Protein AF-A0A9J6F2Q4-F1 (afdb_monomer)

pLDDT: mean 75.86, std 16.31, range [40.59, 95.94]

InterPro domains:
  IPR002126 Cadherin-like [PR00205] (21-33)
  IPR002126 Cadherin-like [PR00205] (35-54)
  IPR002126 Cadherin-like [PR00205] (54-67)
  IPR002126 Cadherin-like [PS50268] (3-56)
  IPR015919 Cadherin-like superfamily [SSF49313] (6-56)
  IPR015919 Cadherin-like superfamily [SSF49313] (44-88)
  IPR020894 Cadherin conserved site [PS00232] (44-54)

Mean predicted aligned error: 11.52 Å

Nearest PDB structures (foldseek):
  4zi9-assembly1_B  TM=8.936E-01  e=7.264E-04  Mus musculus
  5szm-assembly1_A  TM=7.895E-01  e=1.480E-03  Mus musculus
  5dzv-assembly1_B  TM=7.980E-01  e=2.329E-03  Mus musculus
  4zmz-assembly1_A  TM=8.708E-01  e=2.102E-02  Homo sapiens
  4zt1-assembly1_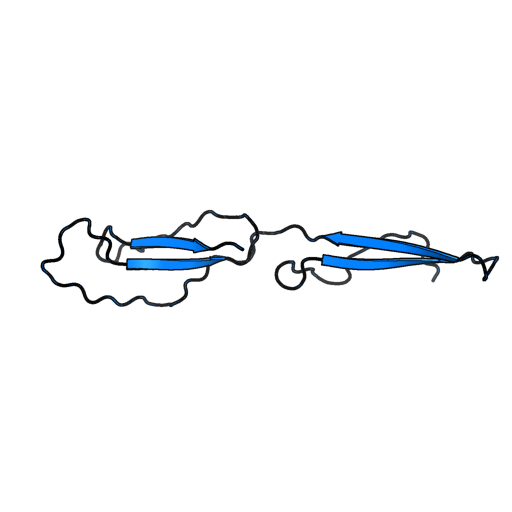B  TM=7.742E-01  e=1.521E-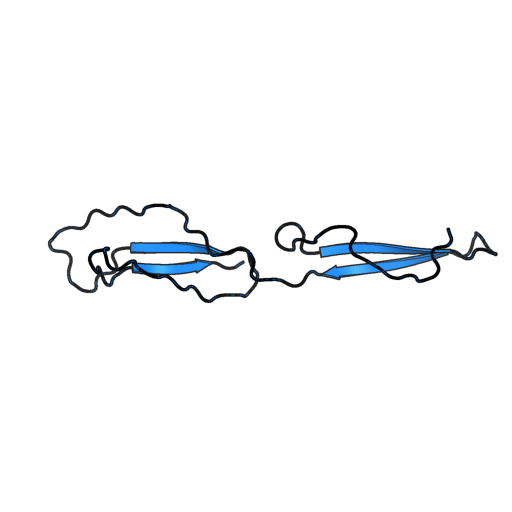02  Homo sapiens

Secondary structure (DSSP, 8-state):
----S-----SS---TTT--EEEEEEEEE-SS-TT-EEEEEEEEEPPP-S-S--EES-S-------TTPPTT---EEEEEE--SSS---------TTS---S-EEEEEE--

Radius of gyration: 26.01 Å; Cα contacts (8 Å, |Δi|>4): 128; chains: 1; bounding box: 55×18×78 Å

Solvent-access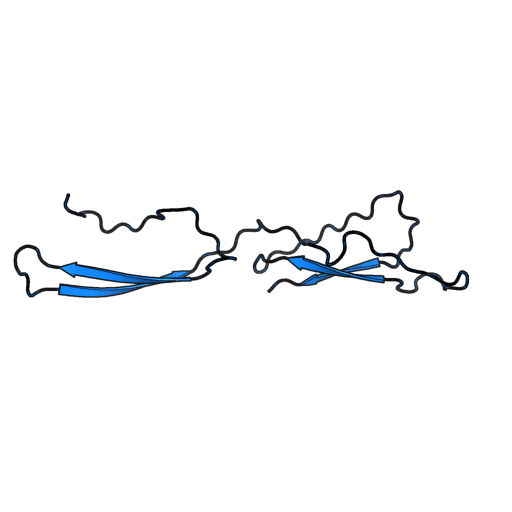ible surface area (backbone atoms only — not comparable to full-atom values): 7775 Å² total; per-residue (Å²): 132,84,83,82,77,86,76,88,75,80,92,61,91,84,52,44,85,84,52,42,66,46,83,46,73,50,76,50,67,44,91,92,40,85,87,47,65,52,76,44,82,43,82,46,74,57,76,74,65,95,76,48,76,69,42,58,88,59,98,71,88,87,82,90,75,67,88,83,61,62,90,91,50,78,75,45,80,47,57,26,46,28,73,32,63,84,75,82,81,87,80,82,77,78,61,90,83,56,80,85,65,95,24,72,48,76,46,78,47,60,105

Foldseek 3Di:
DDPPPPDDDDPDDDDCLVPQKDKDKDKDADPVDRVDIDIDIDIDGDAWDQPFDWAWPDPDDDFDDDPPDDQPDQGDETETEGATAPDDDPPDDDPPPPPPSVRYHYDYDYD

Sequence (111 aa):
MPTVLGVLHTSRPLDREQRPHYSLVAHVRDVARWEWQCNSSIEVLLSDVNDNPPVFGQKTYELVLPEDTPAGRLVAHVHALDRDLGYSPLEVAVPNNATLVEDFIATLNVP

Organism: Rhipicephalus microplus (NCBI:txid6941)

Structure (mmCIF, N/CA/C/O backbone):
data_AF-A0A9J6F2Q4-F1
#
_entry.id   AF-A0A9J6F2Q4-F1
#
loop_
_atom_site.group_PDB
_atom_site.id
_atom_site.type_symbol
_atom_site.label_atom_id
_atom_site.label_alt_id
_atom_site.label_comp_id
_atom_site.label_asym_id
_atom_site.label_entity_id
_atom_site.label_seq_id
_atom_site.pdbx_PDB_ins_code
_atom_site.Cartn_x
_atom_site.Cartn_y
_atom_site.Cartn_z
_atom_site.occupancy
_atom_site.B_iso_or_equiv
_atom_site.auth_seq_id
_atom_site.auth_comp_id
_atom_site.auth_asym_id
_atom_site.auth_atom_id
_atom_site.pdbx_PDB_model_num
ATOM 1 N N . MET A 1 1 ? 5.604 -5.201 -34.619 1.00 46.81 1 MET A N 1
ATOM 2 C CA . MET A 1 1 ? 5.428 -3.742 -34.463 1.00 46.81 1 MET A CA 1
ATOM 3 C C . MET A 1 1 ? 6.597 -3.228 -33.639 1.00 46.81 1 MET A C 1
ATOM 5 O O . MET A 1 1 ? 6.817 -3.806 -32.582 1.00 46.81 1 MET A O 1
ATOM 9 N N . PRO A 1 2 ? 7.400 -2.266 -34.123 1.00 48.81 2 PRO A N 1
ATOM 10 C CA . PRO A 1 2 ? 8.544 -1.767 -33.369 1.00 48.81 2 PRO A CA 1
ATOM 11 C C . PRO A 1 2 ? 8.054 -0.910 -32.192 1.00 48.81 2 PRO A C 1
ATOM 13 O O . PRO A 1 2 ? 7.154 -0.086 -32.343 1.00 48.81 2 PRO A O 1
ATOM 16 N N . THR A 1 3 ? 8.624 -1.126 -31.011 1.00 58.59 3 THR A N 1
ATOM 17 C CA . THR A 1 3 ? 8.286 -0.420 -29.767 1.00 58.59 3 THR A CA 1
ATOM 18 C C . THR A 1 3 ? 9.012 0.930 -29.744 1.00 58.59 3 THR A C 1
ATOM 20 O O . THR A 1 3 ? 10.093 1.040 -29.182 1.00 58.59 3 THR A O 1
ATOM 23 N N . VAL A 1 4 ? 8.483 1.947 -30.431 1.00 63.56 4 VAL A N 1
ATOM 24 C CA . VAL A 1 4 ? 9.245 3.185 -30.728 1.00 63.56 4 VAL A CA 1
ATOM 25 C C . VAL A 1 4 ? 9.247 4.216 -29.588 1.00 63.56 4 VAL A C 1
ATOM 27 O O . VAL A 1 4 ? 10.122 5.070 -29.556 1.00 63.56 4 VAL A O 1
ATOM 30 N N . LEU A 1 5 ? 8.322 4.158 -28.626 1.00 72.62 5 LEU A N 1
ATOM 31 C CA . LEU A 1 5 ? 8.162 5.264 -27.667 1.00 72.62 5 LEU A CA 1
ATOM 32 C C . LEU A 1 5 ? 8.803 5.029 -26.290 1.00 72.62 5 LEU A C 1
ATOM 34 O O . LEU A 1 5 ? 8.978 5.989 -25.551 1.00 72.62 5 LEU A O 1
ATOM 38 N N . GLY A 1 6 ? 9.173 3.791 -25.935 1.00 79.00 6 GLY A N 1
ATOM 39 C CA . GLY A 1 6 ? 9.819 3.495 -24.644 1.00 79.00 6 GLY A CA 1
ATOM 40 C C . GLY A 1 6 ? 8.995 3.889 -23.406 1.00 79.00 6 GLY A C 1
ATOM 41 O O . GLY A 1 6 ? 9.557 4.041 -22.326 1.00 79.00 6 GLY A O 1
ATOM 42 N N . VAL A 1 7 ? 7.679 4.078 -23.555 1.00 87.00 7 VAL A N 1
ATOM 43 C CA . VAL A 1 7 ? 6.787 4.513 -22.472 1.00 87.00 7 VAL A CA 1
ATOM 44 C C . VAL A 1 7 ? 6.283 3.306 -21.690 1.00 87.00 7 VAL A C 1
ATOM 46 O O . VAL A 1 7 ? 5.820 2.320 -22.268 1.00 87.00 7 VAL A O 1
ATOM 49 N N . LEU A 1 8 ? 6.355 3.403 -20.363 1.00 88.19 8 LEU A N 1
ATOM 50 C CA . LEU A 1 8 ? 5.771 2.433 -19.445 1.00 88.19 8 LEU A CA 1
ATOM 51 C C . LEU A 1 8 ? 4.316 2.798 -19.155 1.00 88.19 8 LEU A C 1
ATOM 53 O O . LEU A 1 8 ? 4.002 3.933 -18.803 1.00 88.19 8 LEU A O 1
ATOM 57 N N . HIS A 1 9 ? 3.439 1.807 -19.262 1.00 90.50 9 HIS A N 1
ATOM 58 C CA . HIS A 1 9 ? 2.032 1.919 -18.905 1.00 90.50 9 HIS A CA 1
ATOM 59 C C . HIS A 1 9 ? 1.641 0.757 -18.001 1.00 90.50 9 HIS A C 1
ATOM 61 O O . HIS A 1 9 ? 2.212 -0.335 -18.077 1.00 90.50 9 HIS A O 1
ATOM 67 N N . THR A 1 10 ? 0.636 0.980 -17.166 1.00 91.50 10 THR A N 1
ATOM 68 C CA . THR A 1 10 ? 0.026 -0.087 -16.385 1.00 91.50 10 THR A CA 1
ATOM 69 C C . THR A 1 10 ? -0.828 -0.957 -17.308 1.00 91.50 10 THR A C 1
ATOM 71 O O . THR A 1 10 ? -1.596 -0.464 -18.131 1.00 91.50 10 THR A O 1
ATOM 74 N N . SER A 1 11 ? -0.669 -2.278 -17.217 1.00 90.19 11 SER A N 1
ATOM 75 C CA . SER A 1 11 ? -1.482 -3.227 -17.996 1.00 90.19 11 SER A CA 1
ATOM 76 C C . SER A 1 11 ? -2.780 -3.606 -17.286 1.00 90.19 11 SER A C 1
ATOM 78 O O . SER A 1 11 ? -3.713 -4.110 -17.910 1.00 90.19 11 SER A O 1
ATOM 80 N N . ARG A 1 12 ? -2.819 -3.400 -15.968 1.00 91.62 12 ARG A N 1
ATOM 81 C CA . ARG A 1 12 ? -3.912 -3.722 -15.053 1.00 91.62 12 ARG A CA 1
ATOM 82 C C . ARG A 1 12 ? -3.942 -2.688 -13.926 1.00 91.62 12 ARG A C 1
ATOM 84 O O . ARG A 1 12 ? -2.925 -2.016 -13.721 1.00 91.62 12 ARG A O 1
ATOM 91 N N . PRO A 1 13 ? -5.066 -2.580 -13.197 1.00 91.94 13 PRO A N 1
ATOM 92 C CA . PRO A 1 13 ? -5.100 -1.849 -11.938 1.00 91.94 13 PRO A CA 1
ATOM 93 C C . PRO A 1 13 ? -3.976 -2.324 -11.015 1.00 91.94 13 PRO A C 1
ATOM 95 O O . PRO A 1 13 ? -3.659 -3.516 -10.981 1.00 91.94 13 PRO A O 1
ATOM 98 N N . LEU A 1 14 ? -3.359 -1.374 -10.323 1.00 93.44 14 LEU A N 1
ATOM 99 C CA . LEU A 1 14 ? -2.319 -1.630 -9.341 1.00 93.44 14 LEU A CA 1
ATOM 100 C C . LEU A 1 14 ? -2.915 -1.429 -7.953 1.00 93.44 14 LEU A C 1
ATOM 102 O O . LEU A 1 14 ? -3.696 -0.506 -7.757 1.00 93.44 14 LEU A O 1
ATOM 106 N N . ASP A 1 15 ? -2.527 -2.300 -7.035 1.00 92.50 15 ASP A N 1
ATOM 107 C CA . ASP A 1 15 ? -2.994 -2.349 -5.654 1.00 92.50 15 ASP A CA 1
ATOM 108 C C . ASP A 1 15 ? -1.738 -2.379 -4.771 1.00 92.50 15 ASP A C 1
ATOM 110 O O . ASP A 1 15 ? -0.877 -3.261 -4.929 1.00 92.50 15 ASP A O 1
ATOM 114 N N . ARG A 1 16 ? -1.585 -1.358 -3.920 1.00 93.25 16 ARG A N 1
ATOM 115 C CA . ARG A 1 16 ? -0.398 -1.182 -3.078 1.00 93.25 16 ARG A CA 1
ATOM 116 C C . ARG A 1 16 ? -0.402 -2.199 -1.940 1.00 93.25 16 ARG A C 1
ATOM 118 O O . ARG A 1 16 ? 0.654 -2.767 -1.650 1.00 93.25 16 ARG A O 1
ATOM 125 N N . GLU A 1 17 ? -1.559 -2.466 -1.352 1.00 91.75 17 GLU A N 1
ATOM 126 C CA . GLU A 1 17 ? -1.787 -3.409 -0.259 1.00 91.75 17 GLU A CA 1
ATOM 127 C C . GLU A 1 17 ? -1.451 -4.836 -0.696 1.00 91.75 17 GLU A C 1
ATOM 129 O O . GLU A 1 17 ? -0.919 -5.626 0.089 1.00 91.75 17 GLU A O 1
ATOM 134 N N . GLN A 1 18 ? -1.690 -5.166 -1.967 1.00 92.25 18 GLN A N 1
ATOM 135 C CA . GLN A 1 18 ? -1.250 -6.430 -2.550 1.00 92.25 18 GLN A CA 1
ATOM 136 C C . GLN A 1 18 ? 0.236 -6.424 -2.926 1.00 92.25 18 GLN A C 1
ATOM 138 O O . GLN A 1 18 ? 0.943 -7.407 -2.671 1.00 92.25 18 GLN A O 1
ATOM 143 N N . ARG A 1 19 ? 0.717 -5.371 -3.599 1.00 93.44 19 ARG A N 1
ATOM 144 C CA . ARG A 1 19 ? 2.107 -5.304 -4.063 1.00 93.44 19 ARG A CA 1
ATOM 145 C C . ARG A 1 19 ? 2.621 -3.860 -4.157 1.00 93.44 19 ARG A C 1
ATOM 147 O O . ARG A 1 19 ? 2.424 -3.211 -5.184 1.00 93.44 19 ARG A O 1
ATOM 154 N N . PRO A 1 20 ? 3.410 -3.394 -3.173 1.00 92.62 20 PRO A N 1
ATOM 155 C CA . PRO A 1 20 ? 3.813 -1.989 -3.086 1.00 92.62 20 PRO A CA 1
ATOM 156 C C . PRO A 1 20 ? 4.973 -1.606 -4.016 1.00 92.62 20 PRO A C 1
ATOM 158 O O . PRO A 1 20 ? 5.210 -0.421 -4.244 1.00 92.62 20 PRO A O 1
ATOM 161 N N . HIS A 1 21 ? 5.724 -2.584 -4.541 1.00 95.00 21 HIS A N 1
ATOM 162 C CA . HIS A 1 21 ? 6.902 -2.326 -5.370 1.00 95.00 21 HIS A CA 1
ATOM 163 C C . HIS A 1 21 ? 7.049 -3.310 -6.538 1.00 95.00 21 HIS A C 1
ATOM 165 O O . HIS A 1 21 ? 6.724 -4.502 -6.442 1.00 95.00 21 HIS A O 1
ATOM 171 N N . TYR A 1 22 ? 7.604 -2.804 -7.639 1.00 94.62 22 TYR A N 1
ATOM 172 C CA . TYR A 1 22 ? 7.956 -3.575 -8.827 1.00 94.62 22 TYR A CA 1
ATOM 173 C C . TYR A 1 22 ? 9.389 -3.260 -9.252 1.00 94.62 22 TYR A C 1
ATOM 175 O O . TYR A 1 22 ? 9.755 -2.099 -9.418 1.00 94.62 22 TYR A O 1
ATOM 183 N N . SER A 1 23 ? 10.174 -4.308 -9.492 1.00 95.31 23 SER A N 1
ATOM 184 C CA . SER A 1 23 ? 11.512 -4.210 -10.078 1.00 95.31 23 SER A CA 1
ATOM 185 C C . SER A 1 23 ? 11.455 -4.713 -11.514 1.00 95.31 23 SER A C 1
ATOM 187 O O . SER A 1 23 ? 11.102 -5.866 -11.770 1.00 95.31 23 SER A O 1
ATOM 189 N N . LEU A 1 24 ? 11.769 -3.833 -12.456 1.00 92.56 24 LEU A N 1
ATOM 190 C CA . LEU A 1 24 ? 11.748 -4.090 -13.889 1.00 92.56 24 LEU A CA 1
ATOM 191 C C . LEU A 1 24 ? 13.163 -3.945 -14.453 1.00 92.56 24 LEU A C 1
ATOM 193 O O . LEU A 1 24 ? 13.988 -3.209 -13.916 1.00 92.56 24 LEU A O 1
ATOM 197 N N . VAL A 1 25 ? 13.433 -4.622 -15.567 1.00 93.62 25 VAL A N 1
ATOM 198 C CA . VAL A 1 25 ? 14.674 -4.449 -16.329 1.00 93.62 25 VAL A CA 1
ATOM 199 C C . VAL A 1 25 ? 14.304 -4.053 -17.749 1.00 93.62 25 VAL A C 1
ATOM 201 O O . VAL A 1 25 ? 13.706 -4.838 -18.485 1.00 93.62 25 VAL A O 1
ATOM 204 N N . ALA A 1 26 ? 14.649 -2.828 -18.134 1.00 90.50 26 ALA A N 1
ATOM 205 C CA . ALA A 1 26 ? 14.555 -2.379 -19.511 1.00 90.50 26 ALA A CA 1
ATOM 206 C C . ALA A 1 26 ? 15.751 -2.916 -20.296 1.00 90.50 26 ALA A C 1
ATOM 208 O O . ALA A 1 26 ? 16.897 -2.702 -19.908 1.00 90.50 26 ALA A O 1
ATOM 209 N N . HIS A 1 27 ? 15.471 -3.597 -21.402 1.00 89.94 27 HIS A N 1
ATOM 210 C CA . HIS A 1 27 ? 16.472 -4.098 -22.333 1.00 89.94 27 HIS A CA 1
ATOM 211 C C . HIS A 1 27 ? 16.375 -3.313 -23.638 1.00 89.94 27 HIS A C 1
ATOM 213 O O . HIS A 1 27 ? 15.314 -3.278 -24.265 1.00 89.94 27 HIS A O 1
ATOM 219 N N . VAL A 1 28 ? 17.476 -2.692 -24.050 1.00 87.69 28 VAL A N 1
ATOM 220 C CA . VAL A 1 28 ? 17.572 -1.957 -25.313 1.00 87.69 28 VAL A CA 1
ATOM 221 C C . VAL A 1 28 ? 18.613 -2.635 -26.186 1.00 87.69 28 VAL A C 1
ATOM 223 O O . VAL A 1 28 ? 19.681 -3.017 -25.711 1.00 87.69 28 VAL A O 1
ATOM 226 N N . ARG A 1 29 ? 18.297 -2.779 -27.472 1.00 87.75 29 ARG A N 1
ATOM 227 C CA . ARG A 1 29 ? 19.156 -3.425 -28.459 1.00 87.75 29 ARG A CA 1
ATOM 228 C C . ARG A 1 29 ? 19.172 -2.622 -29.748 1.00 87.75 29 ARG A C 1
ATOM 230 O O . ARG A 1 29 ? 18.121 -2.178 -30.211 1.00 87.75 29 ARG A O 1
ATOM 237 N N . ASP A 1 30 ? 20.353 -2.470 -30.328 1.00 84.69 30 ASP A N 1
ATOM 238 C CA . ASP A 1 30 ? 20.509 -1.837 -31.631 1.00 84.69 30 ASP A CA 1
ATOM 239 C C . ASP A 1 30 ? 20.011 -2.776 -32.747 1.00 84.69 30 ASP A C 1
ATO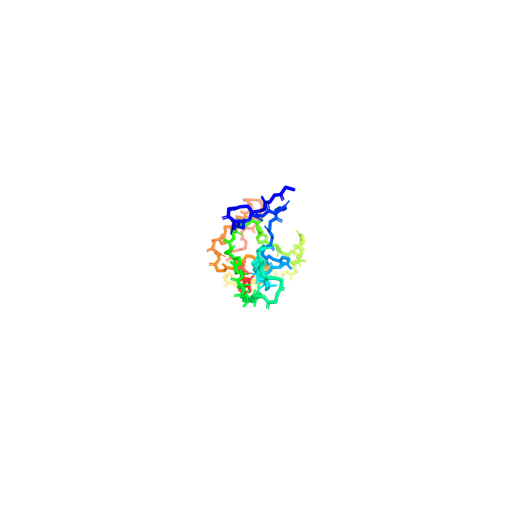M 241 O O . ASP A 1 30 ? 20.332 -3.969 -32.789 1.00 84.69 30 ASP A O 1
ATOM 245 N N . VAL A 1 31 ? 19.202 -2.239 -33.663 1.00 80.69 31 VAL A N 1
ATOM 246 C CA . VAL A 1 31 ? 18.627 -3.000 -34.783 1.00 80.69 31 VAL A CA 1
ATOM 247 C C . VAL A 1 31 ? 19.695 -3.358 -35.823 1.00 80.69 31 VAL A C 1
ATOM 249 O O . VAL A 1 31 ? 19.636 -4.434 -36.416 1.00 80.69 31 VAL A O 1
ATOM 252 N N . ALA A 1 32 ? 20.676 -2.480 -36.037 1.00 84.56 32 ALA A N 1
ATOM 253 C CA . ALA A 1 32 ? 21.755 -2.652 -37.002 1.00 84.56 32 ALA A CA 1
ATOM 254 C C . ALA A 1 32 ? 22.913 -3.498 -36.452 1.00 84.56 32 ALA A C 1
ATOM 256 O O . ALA A 1 32 ? 23.649 -4.102 -37.234 1.00 84.56 32 ALA A O 1
ATOM 257 N N . ARG A 1 33 ? 23.093 -3.556 -35.124 1.00 85.50 33 ARG A N 1
ATOM 258 C CA . ARG A 1 33 ? 24.168 -4.328 -34.479 1.00 85.50 33 ARG A CA 1
ATOM 259 C C . ARG A 1 33 ? 23.663 -5.139 -33.299 1.00 85.50 33 ARG A C 1
ATOM 261 O O . ARG A 1 33 ? 23.549 -4.667 -32.177 1.00 85.50 33 ARG A O 1
ATOM 268 N N . TRP A 1 34 ? 23.470 -6.424 -33.556 1.00 78.88 34 TRP A N 1
ATOM 269 C CA . TRP A 1 34 ? 22.922 -7.391 -32.608 1.00 78.88 34 TRP A CA 1
ATOM 270 C C . TRP A 1 34 ? 23.720 -7.591 -31.323 1.00 78.88 34 TRP A C 1
ATOM 272 O O . TRP A 1 34 ? 23.142 -8.072 -30.349 1.00 78.88 34 TRP A O 1
ATOM 282 N N . GLU A 1 35 ? 25.004 -7.246 -31.338 1.00 85.56 35 GLU A N 1
ATOM 283 C CA . GLU A 1 35 ? 25.924 -7.329 -30.201 1.00 85.56 35 GLU A CA 1
ATOM 284 C C . GLU A 1 35 ? 25.802 -6.126 -29.257 1.00 85.56 35 GLU A C 1
ATOM 286 O O . GLU A 1 35 ? 26.262 -6.178 -28.118 1.00 85.56 35 GLU A O 1
ATOM 291 N N . TRP A 1 36 ? 25.184 -5.034 -29.712 1.00 88.19 36 TRP A N 1
ATOM 292 C CA . TRP A 1 36 ? 25.020 -3.823 -28.921 1.00 88.19 36 TRP A CA 1
ATOM 293 C C . TRP A 1 36 ? 23.687 -3.872 -28.194 1.00 88.19 36 TRP A C 1
ATOM 295 O O . TRP A 1 36 ? 22.616 -3.671 -28.771 1.00 88.19 36 TRP A O 1
ATOM 305 N N . GLN A 1 37 ? 23.781 -4.168 -26.904 1.00 90.00 37 GLN A N 1
ATOM 306 C CA . GLN A 1 37 ? 22.650 -4.258 -26.001 1.00 90.00 37 GLN A CA 1
ATOM 307 C C . GLN A 1 37 ? 23.002 -3.649 -24.647 1.00 90.00 37 GLN A C 1
ATOM 309 O O . GLN A 1 37 ? 24.141 -3.751 -24.187 1.00 90.00 37 GLN A O 1
ATOM 314 N N . CYS A 1 38 ? 22.022 -3.032 -23.998 1.00 90.06 38 CYS A N 1
ATOM 315 C CA . CYS A 1 38 ? 22.156 -2.526 -22.641 1.00 90.06 38 CYS A CA 1
ATOM 316 C C . CYS A 1 38 ? 20.916 -2.854 -21.810 1.00 90.06 38 CYS A C 1
ATOM 318 O O . CYS A 1 38 ? 19.806 -2.981 -22.330 1.00 90.06 38 CYS A O 1
ATOM 320 N N . ASN A 1 39 ? 21.136 -2.994 -20.504 1.00 92.69 39 ASN A N 1
ATOM 321 C CA . ASN A 1 39 ? 20.092 -3.231 -19.520 1.00 92.69 39 ASN A CA 1
ATOM 322 C C . ASN A 1 39 ? 20.070 -2.070 -18.529 1.00 92.69 39 ASN A C 1
ATOM 324 O O . ASN A 1 39 ? 21.125 -1.588 -18.119 1.00 92.69 39 ASN A O 1
ATOM 328 N N . SER A 1 40 ? 18.878 -1.657 -18.116 1.00 92.62 40 SER A N 1
ATOM 329 C CA . SER A 1 40 ? 18.683 -0.659 -17.069 1.00 92.62 40 SER A CA 1
ATOM 330 C C . SER A 1 40 ? 17.630 -1.144 -16.081 1.00 92.62 40 SER A C 1
ATOM 332 O O . SER A 1 40 ? 16.556 -1.590 -16.488 1.00 92.62 40 SER A O 1
ATOM 334 N N . SER A 1 41 ? 17.949 -1.090 -14.790 1.00 94.94 41 SER A N 1
ATOM 335 C CA . SER A 1 41 ? 17.011 -1.428 -13.719 1.00 94.94 41 SER A CA 1
ATOM 336 C C . SER A 1 41 ? 16.070 -0.259 -13.457 1.00 94.94 41 SER A C 1
ATOM 338 O O . SER A 1 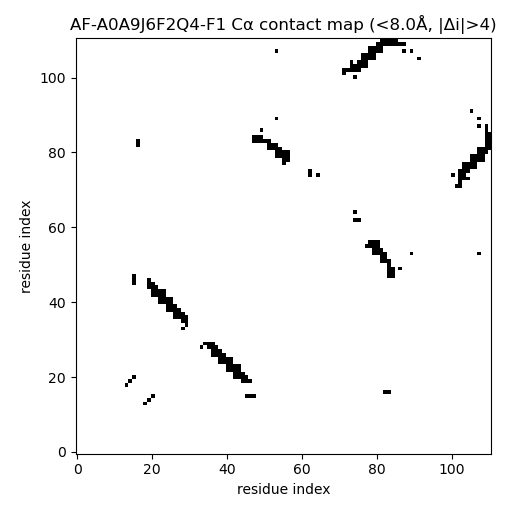41 ? 16.508 0.885 -13.359 1.00 94.94 41 SER A O 1
ATOM 340 N N . ILE A 1 42 ? 14.781 -0.554 -13.322 1.00 94.06 42 ILE A N 1
ATOM 341 C CA . ILE A 1 42 ? 13.728 0.419 -13.040 1.00 94.06 42 ILE A CA 1
ATOM 342 C C . ILE A 1 42 ? 12.982 -0.057 -11.800 1.00 94.06 42 ILE A C 1
ATOM 344 O O . ILE A 1 42 ? 12.437 -1.162 -11.782 1.00 94.06 42 ILE A O 1
ATOM 348 N N . GLU A 1 43 ? 12.946 0.786 -10.776 1.00 95.94 43 GLU A N 1
ATOM 349 C CA . GLU A 1 43 ? 12.159 0.554 -9.569 1.00 95.94 43 GLU A CA 1
ATOM 350 C C . GLU A 1 43 ? 10.898 1.411 -9.610 1.00 95.94 43 GLU A C 1
ATOM 352 O O . GLU A 1 43 ? 10.954 2.620 -9.832 1.00 95.94 43 GLU A O 1
ATOM 357 N N . VAL A 1 44 ? 9.751 0.768 -9.412 1.00 94.44 44 VAL A N 1
ATOM 358 C CA . VAL A 1 44 ? 8.447 1.423 -9.335 1.00 94.44 44 VAL A CA 1
ATOM 359 C C . VAL A 1 44 ? 7.901 1.215 -7.933 1.00 94.44 44 VAL A C 1
ATOM 361 O O . VAL A 1 44 ? 7.703 0.077 -7.506 1.00 94.44 44 VAL A O 1
ATOM 364 N N . LEU A 1 45 ? 7.650 2.319 -7.239 1.00 93.88 45 LEU A N 1
ATOM 365 C CA . LEU A 1 45 ? 7.045 2.363 -5.911 1.00 93.88 45 LEU A CA 1
ATOM 366 C C . LEU A 1 45 ? 5.622 2.900 -6.055 1.00 93.88 45 LEU A C 1
ATOM 368 O O . LEU A 1 45 ? 5.420 3.924 -6.711 1.00 93.88 45 LEU A O 1
ATOM 372 N N . LEU A 1 46 ? 4.643 2.206 -5.478 1.00 93.31 46 LEU A N 1
ATOM 373 C CA . LEU A 1 46 ? 3.257 2.664 -5.497 1.00 93.31 46 LEU A CA 1
ATOM 374 C C . LEU A 1 46 ? 2.991 3.625 -4.341 1.00 93.31 46 LEU A C 1
ATOM 376 O O . LEU A 1 46 ? 3.366 3.358 -3.201 1.00 93.31 46 LEU A O 1
ATOM 380 N N . SER A 1 47 ? 2.329 4.737 -4.655 1.00 89.94 47 SER A N 1
ATOM 381 C CA . SER A 1 47 ? 1.748 5.633 -3.659 1.00 89.94 47 SER A CA 1
ATOM 382 C C . SER A 1 47 ? 0.470 5.030 -3.086 1.00 89.94 47 SER A C 1
ATOM 384 O O . SER A 1 47 ? -0.271 4.363 -3.805 1.00 89.94 47 SER A O 1
ATOM 386 N N . ASP A 1 48 ? 0.214 5.312 -1.816 1.00 85.12 48 ASP A N 1
ATOM 387 C CA . ASP A 1 48 ? -1.005 4.912 -1.122 1.00 85.12 48 ASP A CA 1
ATOM 388 C C . ASP A 1 48 ? -2.229 5.726 -1.559 1.00 85.12 48 ASP A C 1
ATOM 390 O O . ASP A 1 48 ? -2.109 6.898 -1.937 1.00 85.12 48 ASP A O 1
ATOM 394 N N . VAL A 1 49 ? -3.398 5.091 -1.510 1.00 86.50 49 VAL A N 1
ATOM 395 C CA . VAL A 1 49 ? -4.710 5.709 -1.706 1.00 86.50 49 VAL A CA 1
ATOM 396 C C . VAL A 1 49 ? -5.606 5.190 -0.589 1.00 86.50 49 VAL A C 1
ATOM 398 O O . VAL A 1 49 ? -5.596 4.001 -0.325 1.00 86.50 49 VAL A O 1
ATOM 401 N N . ASN A 1 50 ? -6.394 6.071 0.032 1.00 83.50 50 ASN A N 1
ATOM 402 C CA . ASN A 1 50 ? -7.325 5.684 1.093 1.00 83.50 50 ASN A CA 1
ATOM 403 C C . ASN A 1 50 ? -8.546 4.953 0.505 1.00 83.50 50 ASN A C 1
ATOM 405 O O . ASN A 1 50 ? -9.553 5.593 0.175 1.00 83.50 50 ASN A O 1
ATOM 409 N N . ASP A 1 51 ? -8.422 3.644 0.296 1.00 84.31 51 ASP A N 1
ATOM 410 C CA . ASP A 1 51 ? -9.474 2.779 -0.234 1.00 84.31 51 ASP A CA 1
ATOM 411 C C . ASP A 1 51 ? -9.814 1.573 0.663 1.00 84.31 51 ASP A C 1
ATOM 413 O O . ASP A 1 51 ? -10.767 0.842 0.361 1.00 84.31 51 ASP A O 1
ATOM 417 N N . ASN A 1 52 ? -9.151 1.419 1.815 1.00 83.25 52 ASN A N 1
ATOM 418 C CA . ASN A 1 52 ? -9.434 0.386 2.807 1.00 83.25 52 ASN A CA 1
ATOM 419 C C . ASN A 1 52 ? -9.968 0.995 4.110 1.00 83.25 52 ASN A C 1
ATOM 421 O O . ASN A 1 52 ? -9.204 1.270 5.028 1.00 83.25 52 ASN A O 1
ATOM 425 N N . PRO A 1 53 ? -11.297 1.119 4.287 1.00 82.12 53 PRO A N 1
ATOM 426 C CA . PRO A 1 53 ? -11.836 1.664 5.524 1.00 82.12 53 PRO A CA 1
ATOM 427 C C . PRO A 1 53 ? -11.456 0.802 6.746 1.00 82.12 53 PRO A C 1
ATOM 429 O O . PRO A 1 53 ? -11.398 -0.430 6.639 1.00 82.12 53 PRO A O 1
ATOM 432 N N . PRO A 1 54 ? -11.307 1.415 7.935 1.00 83.75 54 PRO A N 1
ATOM 433 C CA . PRO A 1 54 ? -11.006 0.714 9.178 1.00 83.75 54 PRO A CA 1
ATOM 434 C C . PRO A 1 54 ? -11.968 -0.448 9.466 1.00 83.75 54 PRO A C 1
ATOM 436 O O . PRO A 1 54 ? -13.190 -0.284 9.475 1.00 83.75 54 PRO A O 1
ATOM 439 N N . VAL A 1 55 ? -11.422 -1.623 9.786 1.00 82.25 55 VAL A N 1
ATOM 440 C CA . VAL A 1 55 ? -12.192 -2.828 10.124 1.00 82.25 55 VAL A CA 1
ATOM 441 C C . VAL A 1 55 ? -11.990 -3.205 11.588 1.00 82.25 55 VAL A C 1
ATOM 443 O O . VAL A 1 55 ? -10.874 -3.480 12.026 1.00 82.25 55 VAL A O 1
ATOM 446 N N . PHE A 1 56 ? -13.084 -3.281 12.347 1.00 82.75 56 PHE A N 1
ATOM 447 C CA . PHE A 1 56 ? -13.070 -3.783 13.723 1.00 82.75 56 PHE A CA 1
ATOM 448 C C . PHE A 1 56 ? -12.892 -5.304 13.773 1.00 82.75 56 PHE A C 1
ATOM 450 O O . PHE A 1 56 ? -13.406 -6.039 12.928 1.00 82.75 56 PHE A O 1
ATOM 457 N N . GLY A 1 57 ? -12.211 -5.792 14.813 1.00 78.88 57 GLY A N 1
ATOM 458 C CA . GLY A 1 57 ? -11.985 -7.230 15.008 1.00 78.88 57 GLY A CA 1
ATOM 459 C C . GLY A 1 57 ? -13.263 -8.046 15.253 1.00 78.88 57 GLY A C 1
ATOM 460 O O . GLY A 1 57 ? -13.278 -9.249 14.996 1.00 78.88 57 GLY A O 1
ATOM 461 N N . GLN A 1 58 ? -14.339 -7.414 15.734 1.00 78.12 58 GLN A N 1
ATOM 462 C CA . GLN A 1 58 ? -15.636 -8.053 15.963 1.00 78.12 58 GLN A CA 1
ATOM 463 C C . GLN A 1 58 ? -16.779 -7.180 15.438 1.00 78.12 58 GLN A C 1
ATOM 465 O O . GLN A 1 58 ? -16.725 -5.954 15.499 1.00 78.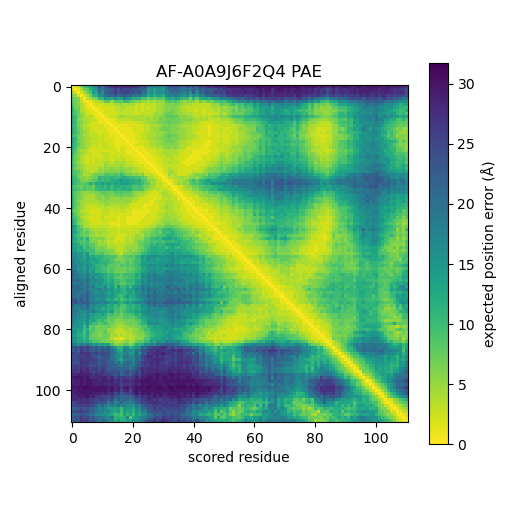12 58 GLN A O 1
ATOM 470 N N . LYS A 1 59 ? -17.849 -7.825 14.951 1.00 77.25 59 LYS A N 1
ATOM 471 C CA . LYS A 1 59 ? -19.095 -7.137 14.563 1.00 77.25 59 LYS A CA 1
ATOM 472 C C . LYS A 1 59 ? -19.892 -6.641 15.771 1.00 77.25 59 LYS A C 1
ATOM 474 O O . LYS A 1 59 ? -20.680 -5.710 15.646 1.00 77.25 59 LYS A O 1
ATOM 479 N N . THR A 1 60 ? -19.719 -7.295 16.915 1.00 76.38 60 THR A N 1
ATOM 480 C CA . THR A 1 60 ? -20.431 -7.000 18.156 1.00 76.38 60 THR A CA 1
ATOM 481 C C . THR A 1 60 ? -19.472 -7.216 19.315 1.00 76.38 60 THR A C 1
ATOM 483 O O . THR A 1 60 ? -18.801 -8.245 19.369 1.00 76.38 60 THR A O 1
ATOM 486 N N . TYR A 1 61 ? -19.416 -6.238 20.216 1.00 76.25 61 TYR A N 1
ATOM 487 C CA . TYR A 1 61 ? -18.663 -6.303 21.462 1.00 76.25 61 TYR A CA 1
ATOM 488 C C . TYR A 1 61 ? -19.671 -6.362 22.609 1.00 76.25 61 TYR A C 1
ATOM 490 O O . TYR A 1 61 ? -20.385 -5.392 22.856 1.00 76.25 61 TYR A O 1
ATOM 498 N N . GLU A 1 62 ? -19.760 -7.511 23.276 1.00 78.50 62 GLU A N 1
ATOM 499 C CA . GLU A 1 62 ? -20.621 -7.702 24.445 1.00 78.50 62 GLU A CA 1
ATOM 500 C C . GLU A 1 62 ? -19.783 -7.606 25.718 1.00 78.50 62 GLU A C 1
ATOM 502 O O . GLU A 1 62 ? -18.741 -8.252 25.839 1.00 78.50 62 GLU A O 1
ATOM 507 N N . LEU A 1 63 ? -20.240 -6.794 26.671 1.00 74.25 63 LEU A N 1
ATOM 508 C CA . LEU A 1 63 ? -19.575 -6.580 27.952 1.00 74.25 63 LEU A CA 1
ATOM 509 C C . LEU A 1 63 ? -20.585 -6.757 29.082 1.00 74.25 63 LEU A C 1
ATOM 511 O O . LEU A 1 63 ? -21.710 -6.266 29.004 1.00 74.25 63 LEU A O 1
ATOM 515 N N . VAL A 1 64 ? -20.165 -7.438 30.146 1.00 78.62 64 VAL A N 1
ATOM 516 C CA . VAL A 1 64 ? -20.938 -7.549 31.386 1.00 78.62 64 VAL A CA 1
ATOM 517 C C . VAL A 1 64 ? -20.326 -6.590 32.395 1.00 78.62 64 VAL A C 1
ATOM 519 O O . VAL A 1 64 ? -19.171 -6.756 32.789 1.00 78.62 64 VAL A O 1
ATOM 522 N N . LEU A 1 65 ? -21.100 -5.581 32.789 1.00 79.19 65 LEU A N 1
ATOM 523 C CA . LEU A 1 65 ? -20.676 -4.552 33.730 1.00 79.19 65 LEU A CA 1
ATOM 524 C C . LEU A 1 65 ? -21.448 -4.693 35.046 1.00 79.19 65 LEU A C 1
ATOM 526 O O . LEU A 1 65 ? -22.676 -4.796 35.017 1.00 79.19 65 LEU A O 1
ATOM 530 N N . PRO A 1 66 ? -20.755 -4.686 36.195 1.00 82.75 66 PRO A N 1
ATOM 531 C CA . PRO A 1 66 ? -21.398 -4.534 37.492 1.00 82.75 66 PRO A CA 1
ATOM 532 C C . PRO A 1 66 ? -22.167 -3.208 37.578 1.00 82.75 66 PRO A C 1
ATOM 534 O O . PRO A 1 66 ? -21.695 -2.182 37.086 1.00 82.75 66 PRO A O 1
ATOM 537 N N . GLU A 1 67 ? -23.337 -3.208 38.213 1.00 79.94 67 GLU A N 1
ATOM 538 C CA . GLU A 1 67 ? -24.171 -2.003 38.364 1.00 79.94 67 GLU A CA 1
ATOM 539 C C . GLU A 1 67 ? -23.526 -0.917 39.243 1.00 79.94 67 GLU A C 1
ATOM 541 O O . GLU A 1 67 ? -23.850 0.259 39.114 1.00 79.94 67 GLU A O 1
ATOM 546 N N . ASP A 1 68 ? -22.579 -1.299 40.100 1.00 84.19 68 ASP A N 1
ATOM 547 C CA . ASP A 1 68 ? -21.792 -0.418 40.964 1.00 84.19 68 ASP A CA 1
ATOM 548 C C . ASP A 1 68 ? -20.550 0.164 40.262 1.00 84.19 68 ASP A C 1
ATOM 550 O O . ASP A 1 68 ? -19.690 0.778 40.901 1.00 84.19 68 ASP A O 1
ATOM 554 N N . THR A 1 69 ? -20.445 -0.003 38.938 1.00 78.44 69 THR A N 1
ATOM 555 C CA . THR A 1 69 ? -19.379 0.598 38.133 1.00 78.44 69 THR A CA 1
ATOM 556 C C . THR A 1 69 ? -19.448 2.129 38.236 1.00 78.44 69 THR A C 1
ATOM 558 O O . THR A 1 69 ? -20.479 2.721 37.913 1.00 78.44 69 THR A O 1
ATOM 561 N N . PRO A 1 70 ? -18.367 2.803 38.674 1.00 79.19 70 PRO A N 1
ATOM 562 C CA . PRO A 1 70 ? -18.365 4.253 38.815 1.00 79.19 70 PRO A CA 1
ATOM 563 C C . PRO A 1 70 ? -18.413 4.945 37.449 1.00 79.19 70 PRO A C 1
ATOM 565 O O . PRO A 1 70 ? -17.860 4.442 36.472 1.00 79.19 70 PRO A O 1
ATOM 568 N N . ALA A 1 71 ? -19.031 6.127 37.405 1.00 77.50 71 ALA A N 1
ATOM 569 C CA . ALA A 1 71 ? -19.080 6.951 36.200 1.00 77.50 71 ALA A CA 1
ATOM 570 C C . ALA A 1 71 ? -17.670 7.373 35.746 1.00 77.50 71 ALA A C 1
ATOM 572 O O . ALA A 1 71 ? -16.828 7.729 36.578 1.00 77.50 71 ALA A O 1
ATOM 573 N N . GLY A 1 72 ? -17.434 7.352 34.431 1.00 71.81 72 GLY A N 1
ATOM 574 C CA . GLY A 1 72 ? -16.149 7.699 33.815 1.00 71.81 72 GLY A CA 1
ATOM 575 C C . GLY A 1 72 ? -15.099 6.588 33.888 1.00 71.81 72 GLY A C 1
ATOM 576 O O . GLY A 1 72 ? -13.897 6.861 33.816 1.00 71.81 72 GLY A O 1
ATOM 577 N N . ARG A 1 73 ? -15.519 5.336 34.108 1.00 73.56 73 ARG A N 1
ATOM 578 C CA . ARG A 1 73 ? -14.622 4.180 34.089 1.00 73.56 73 ARG A CA 1
ATOM 579 C C . ARG A 1 73 ? -14.595 3.593 32.689 1.00 73.56 73 ARG A C 1
ATOM 581 O O . ARG A 1 73 ? -15.574 2.996 32.274 1.00 73.56 73 ARG A O 1
ATOM 588 N N . LEU A 1 74 ? -13.424 3.610 32.049 1.00 69.88 74 LEU A N 1
ATOM 589 C CA . LEU A 1 74 ? -13.194 2.928 30.772 1.00 69.88 74 LEU A CA 1
ATOM 590 C C . LEU A 1 74 ? -13.728 1.483 30.806 1.00 69.88 74 LEU A C 1
ATOM 592 O O . LEU A 1 74 ? -13.198 0.640 31.538 1.00 69.88 74 LEU A O 1
ATOM 596 N N . VAL A 1 75 ? -14.763 1.206 30.011 1.00 74.38 75 VAL A N 1
ATOM 597 C CA . VAL A 1 75 ? -15.442 -0.097 29.991 1.00 74.38 75 VAL A CA 1
ATOM 598 C C . VAL A 1 75 ? -14.955 -0.971 28.852 1.00 74.38 75 VAL A C 1
ATOM 600 O O . VAL A 1 75 ? -14.917 -2.190 28.993 1.00 74.38 75 VAL A O 1
ATOM 603 N N . ALA A 1 76 ? -14.555 -0.364 27.736 1.00 70.00 76 ALA A N 1
ATOM 604 C CA . ALA A 1 76 ? -14.129 -1.102 26.566 1.00 70.00 76 ALA A CA 1
ATOM 605 C C . ALA A 1 76 ? -13.087 -0.330 25.765 1.00 70.00 76 ALA A C 1
ATOM 607 O O . ALA A 1 76 ? -13.194 0.875 25.533 1.00 70.00 76 ALA A O 1
ATOM 608 N N . HIS A 1 77 ? -12.097 -1.081 25.296 1.00 72.88 77 HIS A N 1
ATOM 609 C CA . HIS A 1 77 ? -11.106 -0.609 24.351 1.00 72.88 77 HIS A CA 1
ATOM 610 C C . HIS A 1 77 ? -11.221 -1.453 23.086 1.00 72.88 77 HIS A C 1
ATOM 612 O O . HIS A 1 77 ? -10.988 -2.663 23.122 1.00 72.88 77 HIS A O 1
ATOM 618 N N . VAL A 1 78 ? -11.625 -0.832 21.981 1.00 73.94 78 VAL A N 1
ATOM 619 C CA . VAL A 1 78 ? -11.797 -1.520 20.698 1.00 73.94 78 VAL A CA 1
ATOM 620 C C . VAL A 1 78 ? -10.732 -1.065 19.716 1.00 73.94 78 VAL A C 1
ATOM 622 O O . VAL A 1 78 ? -10.320 0.093 19.698 1.00 73.94 78 VAL A O 1
ATOM 625 N N . HIS A 1 79 ? -10.282 -1.996 18.885 1.00 72.06 79 HIS A N 1
ATOM 626 C CA . HIS A 1 79 ? -9.279 -1.723 17.869 1.00 72.06 79 HIS A CA 1
ATOM 627 C C . HIS A 1 79 ? -9.869 -1.959 16.485 1.00 72.06 79 HIS A C 1
ATOM 629 O O . HIS A 1 79 ? -10.521 -2.983 16.249 1.00 72.06 79 HIS A O 1
ATOM 635 N N . ALA A 1 80 ? -9.608 -1.016 15.585 1.00 77.12 80 ALA A N 1
ATOM 636 C CA . ALA A 1 80 ? -9.842 -1.167 14.160 1.00 77.12 80 ALA A CA 1
ATOM 637 C C . ALA A 1 80 ? -8.500 -1.224 13.423 1.00 77.12 80 ALA A C 1
ATOM 639 O O . ALA A 1 80 ? -7.528 -0.577 13.821 1.00 77.12 80 ALA A O 1
ATOM 640 N N . LEU A 1 81 ? -8.449 -2.035 12.372 1.00 78.94 81 LEU A N 1
ATOM 641 C CA . LEU A 1 81 ? -7.303 -2.167 11.486 1.00 78.94 81 LEU A CA 1
ATOM 642 C C . LEU A 1 81 ? -7.629 -1.501 10.154 1.00 78.94 81 LEU A C 1
ATOM 644 O O . LEU A 1 81 ? -8.619 -1.863 9.521 1.00 78.94 81 LEU A O 1
ATOM 648 N N . ASP A 1 82 ? -6.774 -0.584 9.737 1.00 82.44 82 ASP A N 1
ATOM 649 C CA . ASP A 1 82 ? -6.776 0.024 8.411 1.00 82.44 82 ASP A CA 1
ATOM 650 C C . ASP A 1 82 ? -5.491 -0.422 7.701 1.00 82.44 82 ASP A C 1
ATOM 652 O O . ASP A 1 82 ? -4.450 -0.585 8.342 1.00 82.44 82 ASP A O 1
ATOM 656 N N . ARG A 1 83 ? -5.593 -0.763 6.416 1.00 83.44 83 ARG A N 1
ATOM 657 C CA . ARG A 1 83 ? -4.466 -1.300 5.638 1.00 83.44 83 ARG A CA 1
ATOM 658 C C . ARG A 1 83 ? -3.756 -0.238 4.809 1.00 83.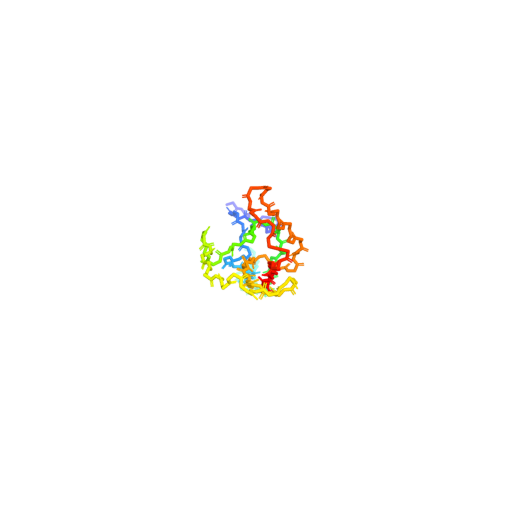44 83 ARG A C 1
ATOM 660 O O . ARG A 1 83 ? -2.647 -0.522 4.341 1.00 83.44 83 ARG A O 1
ATOM 667 N N . ASP A 1 84 ? -4.362 0.933 4.672 1.00 84.50 84 ASP A N 1
ATOM 668 C CA . ASP A 1 84 ? -3.798 2.075 3.967 1.00 84.50 84 ASP A CA 1
ATOM 669 C C . ASP A 1 84 ? -2.585 2.610 4.738 1.00 84.50 84 ASP A C 1
ATOM 671 O O . ASP A 1 84 ? -2.371 2.289 5.908 1.00 84.50 84 ASP A O 1
ATOM 675 N N . LEU A 1 85 ? -1.725 3.385 4.084 1.00 80.88 85 LEU A N 1
ATOM 676 C CA . LEU A 1 85 ? -0.467 3.863 4.656 1.00 80.88 85 LEU A CA 1
ATOM 677 C C . LEU A 1 85 ? -0.570 5.348 5.014 1.00 80.88 85 LEU A C 1
ATOM 679 O O . LEU A 1 85 ? -0.596 6.230 4.160 1.00 80.88 85 LEU A O 1
ATOM 683 N N . GLY A 1 86 ? -0.546 5.647 6.313 1.00 67.44 86 GLY A N 1
ATOM 684 C CA . GLY A 1 86 ? -0.439 7.016 6.827 1.00 67.44 86 GLY A CA 1
ATOM 685 C C . GLY A 1 86 ? -1.715 7.867 6.766 1.00 67.44 86 GLY A C 1
ATOM 686 O O . GLY A 1 86 ? -1.668 9.022 7.197 1.00 67.44 86 GLY A O 1
ATOM 687 N N . TYR A 1 87 ? -2.850 7.338 6.298 1.00 60.91 87 TYR A N 1
ATOM 688 C CA . TYR A 1 87 ? -4.140 8.031 6.375 1.00 60.91 87 TYR A CA 1
ATOM 689 C C . TYR A 1 87 ? -4.892 7.669 7.663 1.00 60.91 87 TYR A C 1
ATOM 691 O O . TYR A 1 87 ? -4.971 6.509 8.048 1.00 60.91 87 TYR A O 1
ATOM 699 N N . SER A 1 88 ? -5.425 8.672 8.369 1.00 59.25 88 SER A N 1
ATOM 700 C CA . SER A 1 88 ? -6.325 8.449 9.510 1.00 59.25 88 SER A CA 1
ATOM 701 C C . SER A 1 88 ? -7.179 9.684 9.829 1.00 59.25 88 SER A C 1
ATOM 703 O O . SER A 1 88 ? -6.718 10.651 10.434 1.00 59.25 88 SER A O 1
ATOM 705 N N . PRO A 1 89 ? -8.473 9.634 9.492 1.00 52.62 89 PRO A N 1
ATOM 706 C CA . PRO A 1 89 ? -9.482 10.098 10.425 1.00 52.62 89 PRO A CA 1
ATOM 707 C C . PRO A 1 89 ? -10.422 8.934 10.725 1.00 52.62 89 PRO A C 1
ATOM 709 O O . PRO A 1 89 ? -11.297 8.588 9.934 1.00 52.62 89 PRO A O 1
ATOM 712 N N . LEU A 1 90 ? -10.238 8.326 11.896 1.00 54.75 90 LEU A N 1
ATOM 713 C CA . LEU A 1 90 ? -11.288 7.515 12.497 1.00 54.75 90 LEU A CA 1
ATOM 714 C C . LEU A 1 90 ? -12.486 8.416 12.815 1.00 54.75 90 LEU A C 1
ATOM 716 O O . LEU A 1 90 ? -12.471 9.121 13.821 1.00 54.75 90 LEU A O 1
ATOM 720 N N . GLU A 1 91 ? -13.545 8.361 12.014 1.00 55.62 91 GLU A N 1
ATOM 721 C CA . GLU A 1 91 ? -14.865 8.837 12.436 1.00 55.62 91 GLU A CA 1
ATOM 722 C C . GLU A 1 91 ? -15.656 7.658 13.013 1.00 55.62 91 GLU A C 1
ATOM 724 O O . GLU A 1 91 ? -16.418 6.981 12.325 1.00 55.62 91 GLU A O 1
ATOM 729 N N . VAL A 1 92 ? -15.454 7.372 14.302 1.00 55.12 92 VAL A N 1
ATOM 730 C CA . VAL A 1 92 ? -16.284 6.389 15.012 1.00 55.12 92 VAL A CA 1
ATOM 731 C C . VAL A 1 92 ? -17.569 7.080 15.465 1.00 55.12 92 VAL A C 1
ATOM 733 O O . VAL A 1 92 ? -17.590 7.778 16.475 1.00 55.12 92 VAL A O 1
ATOM 736 N N . ALA A 1 93 ? -18.652 6.890 14.712 1.00 50.81 93 ALA A N 1
ATOM 737 C CA . ALA A 1 93 ? -19.987 7.317 15.119 1.00 50.81 93 ALA A CA 1
ATOM 738 C C . ALA A 1 93 ? -20.620 6.245 16.020 1.00 50.81 93 ALA A C 1
ATOM 740 O O . ALA A 1 93 ? -20.938 5.148 15.560 1.00 50.81 93 ALA A O 1
ATOM 741 N N . VAL A 1 94 ? -20.819 6.553 17.304 1.00 53.84 94 VAL A N 1
ATOM 742 C CA . VAL A 1 94 ? -21.645 5.726 18.196 1.00 53.84 94 VAL A CA 1
ATOM 743 C C . VAL A 1 94 ? -23.113 6.000 17.840 1.00 53.84 94 VAL A C 1
ATOM 745 O O . VAL A 1 94 ? -23.561 7.133 18.016 1.00 53.84 94 VAL A O 1
ATOM 748 N N . PRO A 1 95 ? -23.883 5.032 17.304 1.00 47.88 95 PRO A N 1
ATOM 749 C CA . PRO A 1 95 ? -25.282 5.271 16.976 1.00 47.88 95 PRO A CA 1
ATOM 750 C C . PRO A 1 95 ? -26.076 5.554 18.257 1.00 47.88 95 PRO A C 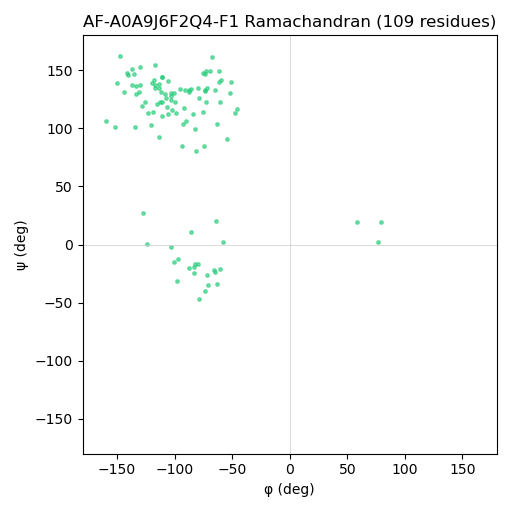1
ATOM 752 O O . PRO A 1 95 ? -25.988 4.807 19.228 1.00 47.88 95 PRO A O 1
ATOM 755 N N . ASN A 1 96 ? -26.890 6.611 18.224 1.00 41.97 96 ASN A N 1
ATOM 756 C CA . ASN A 1 96 ? -27.599 7.242 19.353 1.00 41.97 96 ASN A CA 1
ATOM 757 C C . ASN A 1 96 ? -28.556 6.333 20.167 1.00 41.97 96 ASN A C 1
ATOM 759 O O . ASN A 1 96 ? -29.215 6.815 21.084 1.00 41.97 96 ASN A O 1
ATOM 763 N N . ASN A 1 97 ? -28.649 5.041 19.838 1.00 43.19 97 ASN A N 1
ATOM 764 C CA . ASN A 1 97 ? -29.413 4.034 20.580 1.00 43.19 97 ASN A CA 1
ATOM 765 C C . ASN A 1 97 ? -28.537 3.107 21.439 1.00 43.19 97 ASN A C 1
ATOM 767 O O . ASN A 1 97 ? -29.076 2.246 22.133 1.00 43.19 97 ASN A O 1
ATOM 771 N N . ALA A 1 98 ? -27.211 3.260 21.414 1.00 41.72 98 ALA A N 1
ATOM 772 C CA . ALA A 1 98 ? -26.369 2.722 22.469 1.00 41.72 98 ALA A CA 1
ATOM 773 C C . ALA A 1 98 ? -26.572 3.600 23.708 1.00 41.72 98 ALA A C 1
ATOM 775 O O . ALA A 1 98 ? -26.389 4.816 23.643 1.00 41.72 98 ALA A O 1
ATOM 776 N N . THR A 1 99 ? -26.979 3.004 24.829 1.00 43.56 99 THR A N 1
ATOM 777 C CA . THR A 1 99 ? -26.864 3.645 26.144 1.00 43.56 99 THR A CA 1
ATOM 778 C C . THR A 1 99 ? -25.470 4.248 26.239 1.00 43.56 99 THR A C 1
ATOM 780 O O . THR A 1 99 ? -24.497 3.505 26.121 1.00 43.56 99 THR A O 1
ATOM 783 N N . LEU A 1 100 ? -25.395 5.578 26.360 1.00 40.59 100 LEU A N 1
ATOM 784 C CA . LEU A 1 100 ? -24.160 6.337 26.533 1.00 40.59 100 LEU A CA 1
ATOM 785 C C . LEU A 1 100 ? -23.419 5.774 2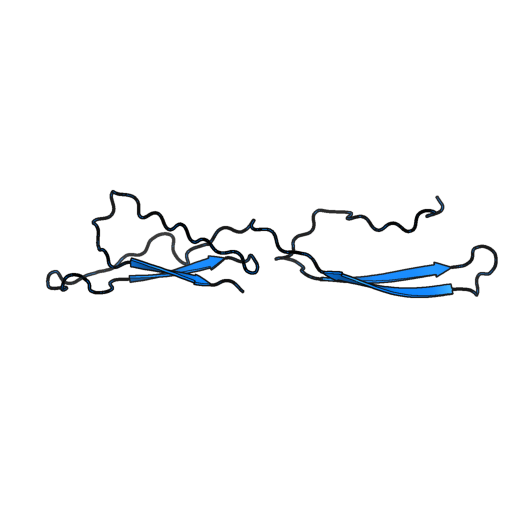7.745 1.00 40.59 100 LEU A C 1
ATOM 787 O O . LEU A 1 100 ? -23.652 6.182 28.878 1.00 40.59 100 LEU A O 1
ATOM 791 N N . VAL A 1 101 ? -22.547 4.806 27.505 1.00 42.03 101 VAL A N 1
ATOM 792 C CA . VAL A 1 101 ? -21.387 4.615 28.351 1.00 42.03 101 VAL A CA 1
ATOM 793 C C . VAL A 1 101 ? -20.342 5.479 27.672 1.00 42.03 101 VAL A C 1
ATOM 795 O O . VAL A 1 101 ? -19.891 5.154 26.575 1.00 42.03 101 VAL A O 1
ATOM 798 N N . GLU A 1 102 ? -20.023 6.623 28.269 1.00 42.84 102 GLU A N 1
ATOM 799 C CA . GLU A 1 102 ? -19.040 7.609 27.785 1.00 42.84 102 GLU A CA 1
ATOM 800 C C . GLU A 1 102 ? -17.594 7.053 27.744 1.00 42.84 102 GLU A C 1
ATOM 802 O O . GLU A 1 102 ? -16.621 7.795 27.690 1.00 42.84 102 GLU A O 1
ATOM 807 N N . ASP A 1 103 ? -17.443 5.730 27.732 1.00 49.69 103 ASP A N 1
ATOM 808 C CA . ASP A 1 103 ? -16.256 4.988 28.133 1.00 49.69 103 ASP A CA 1
ATOM 809 C C . ASP A 1 103 ? -15.794 3.999 27.040 1.00 49.69 103 ASP A C 1
ATOM 811 O O . ASP A 1 103 ? -15.178 2.971 27.336 1.00 49.69 103 ASP A O 1
ATOM 815 N N . PHE A 1 104 ? -16.099 4.284 25.768 1.00 51.69 104 PHE A N 1
ATOM 816 C CA . PHE A 1 104 ? -15.544 3.559 24.621 1.00 51.69 104 PHE A CA 1
ATOM 817 C C . PHE A 1 104 ? -14.381 4.342 24.017 1.00 51.69 104 PHE A C 1
ATOM 819 O O . PHE A 1 104 ? -14.574 5.396 23.414 1.00 51.69 104 PHE A O 1
ATOM 826 N N . ILE A 1 105 ? -13.171 3.791 24.123 1.00 52.91 105 ILE A N 1
ATOM 827 C CA . ILE A 1 105 ? -12.027 4.266 23.342 1.00 52.91 105 ILE A CA 1
ATOM 828 C C . ILE A 1 105 ? -11.850 3.326 22.152 1.00 52.91 105 ILE A C 1
ATOM 830 O O . ILE A 1 105 ? -11.674 2.117 22.316 1.00 52.91 105 ILE A O 1
ATOM 834 N N . ALA A 1 106 ? -11.899 3.893 20.948 1.00 54.66 106 ALA A N 1
ATOM 835 C CA . ALA A 1 106 ? -11.534 3.208 19.720 1.00 54.66 106 ALA A CA 1
ATOM 836 C C . ALA A 1 106 ? -10.150 3.678 19.269 1.00 54.66 106 ALA A C 1
ATOM 838 O O . ALA A 1 106 ? -9.888 4.877 19.197 1.00 54.66 106 ALA A O 1
ATOM 839 N N . THR A 1 107 ? -9.257 2.741 18.962 1.00 54.31 107 THR A N 1
ATOM 840 C CA . THR A 1 107 ? -7.923 3.050 18.426 1.00 54.31 107 THR A CA 1
ATOM 841 C C . THR A 1 107 ? -7.745 2.422 17.051 1.00 54.31 107 THR A C 1
ATOM 843 O O . THR A 1 107 ? -8.143 1.275 16.839 1.00 54.31 107 THR A O 1
ATOM 846 N N . LEU A 1 108 ? -7.129 3.163 16.127 1.00 51.94 108 LEU A N 1
ATOM 847 C CA . LEU A 1 108 ? -6.742 2.663 14.809 1.00 51.94 108 LEU A CA 1
ATOM 848 C C . LEU A 1 108 ? -5.299 2.210 14.827 1.00 51.94 108 LEU A C 1
ATOM 850 O O . LEU A 1 108 ? -4.432 2.950 15.288 1.00 51.94 108 LEU A O 1
ATOM 854 N N . ASN A 1 109 ? -5.054 1.032 14.270 1.00 56.38 109 ASN A N 1
ATOM 855 C CA . ASN A 1 109 ? -3.717 0.640 13.862 1.00 56.38 109 ASN A CA 1
ATOM 856 C C . ASN A 1 109 ? -3.605 0.771 12.343 1.00 56.38 109 ASN A C 1
ATOM 858 O O . ASN A 1 109 ? -4.384 0.154 11.617 1.00 56.38 109 ASN A O 1
ATOM 862 N N . VAL A 1 110 ? -2.616 1.552 11.917 1.00 54.78 110 VAL A N 1
ATOM 863 C CA . VAL A 1 110 ? -2.183 1.743 10.529 1.00 54.78 110 VAL A CA 1
ATOM 864 C C . VAL A 1 110 ? -0.768 1.146 10.424 1.00 54.78 110 VAL A C 1
ATOM 866 O O . VAL A 1 110 ? 0.016 1.357 11.359 1.00 54.78 110 VAL A O 1
ATOM 869 N N . PRO A 1 111 ? -0.445 0.352 9.387 1.00 54.12 111 PRO A N 1
ATOM 870 C CA . PRO A 1 111 ? 0.897 -0.193 9.176 1.00 54.12 111 PRO A CA 1
ATOM 871 C C . PRO A 1 111 ? 1.959 0.865 8.837 1.00 54.12 111 PRO A C 1
ATOM 873 O O . PRO A 1 111 ? 1.612 1.949 8.314 1.00 54.12 111 PRO A O 1
#